Protein AF-A0A815UYR4-F1 (afdb_monomer_lite)

Radius of gyration: 14.96 Å; chains: 1; bounding box: 42×39×32 Å

InterPro domains:
  IPR002048 EF-hand domain [PS50222] (48-83)
  IPR011992 EF-hand domain pair [SSF47473] (14-141)

Foldseek 3Di:
DPDPQCLPLVDDLPQCLLVNQVSVCVVVVVQKAALVRQVVSVVVNVPPDPDDSSVLQVLLVQLVPRIHGSLSVLLCSLLVVVQDDLLRSLLRNVSSVVSNCVRVVDPVVCRRQHPVLPPVPPSDHDSVSSSVSQCPPCSNVVSSPVSD

Secondary structure (DSSP, 8-state):
------------TTT-HHHHHHHHHHH-TTSEEEHHHHHHHHHHTT---SS-HHHHHHHH-TT-SSEEEHHHHHTHHHHHTT-SSHHHHHHHHHHHHHHHHHHH--TTTTTTTTGGG-SS-SSS--HHHHHHHHHH-HHHHHHHHH--

Sequence (148 aa):
MPKKGRTNMNLTPNGEIREWHTDFLRQYPSDTLDKKTFIDYYQKLHLHDEADITEIFDRININDDSTIDFNELLLLIPIRKKLGNLEQRLTFLFNLWDDSERWTNLSKRTNLFNISYDISDDKKLSKQEFVNGCINDPVICGLLVRCC

Structure (mmCIF, N/CA/C/O backbone):
data_AF-A0A815UYR4-F1
#
_entry.id   AF-A0A815UYR4-F1
#
loop_
_atom_site.group_PDB
_atom_site.id
_atom_site.type_symbol
_atom_site.label_atom_id
_atom_site.label_alt_id
_atom_site.label_comp_id
_atom_site.label_asym_id
_atom_site.label_entity_id
_atom_site.label_seq_id
_atom_site.pdbx_PDB_ins_code
_atom_site.Cartn_x
_atom_site.Cartn_y
_atom_site.Cartn_z
_atom_site.occupancy
_atom_site.B_iso_or_equiv
_atom_site.auth_seq_id
_atom_site.auth_comp_id
_atom_site.auth_asym_id
_atom_site.auth_atom_id
_atom_site.pdbx_PDB_model_num
ATOM 1 N N . MET A 1 1 ? -14.796 25.283 11.474 1.00 30.20 1 MET A N 1
ATOM 2 C CA . MET A 1 1 ? -15.426 24.307 10.557 1.00 30.20 1 MET A CA 1
ATOM 3 C C . MET A 1 1 ? -14.424 23.195 10.296 1.00 30.20 1 MET A C 1
ATOM 5 O O . MET A 1 1 ? -13.318 23.534 9.883 1.00 30.20 1 MET A O 1
ATOM 9 N N . PRO A 1 2 ? -14.729 21.917 10.578 1.00 31.84 2 PRO A N 1
ATOM 10 C CA . PRO A 1 2 ? -13.804 20.841 10.252 1.00 31.84 2 PRO A CA 1
ATOM 11 C C . PRO A 1 2 ? -13.718 20.764 8.727 1.00 31.84 2 PRO A C 1
ATOM 13 O O . PRO A 1 2 ? -14.732 20.600 8.046 1.00 31.84 2 PRO A O 1
ATOM 16 N N . LYS A 1 3 ? -12.519 20.973 8.180 1.00 33.84 3 LYS A N 1
ATOM 17 C CA . LYS A 1 3 ? -12.268 20.743 6.759 1.00 33.84 3 LYS A CA 1
ATOM 18 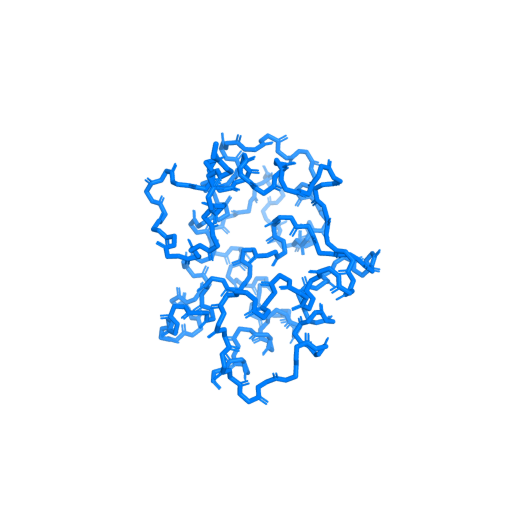C C . LYS A 1 3 ? -12.576 19.266 6.519 1.00 33.84 3 LYS A C 1
ATOM 20 O O . LYS A 1 3 ? -11.937 18.425 7.143 1.00 33.84 3 LYS A O 1
ATOM 25 N N . LYS A 1 4 ? -13.584 18.961 5.691 1.00 41.88 4 LYS A N 1
ATOM 26 C CA . LYS A 1 4 ? -13.822 17.599 5.195 1.00 41.88 4 LYS A CA 1
ATOM 27 C C . LYS A 1 4 ? -12.475 17.093 4.677 1.00 41.88 4 LYS A C 1
ATOM 29 O O . LYS A 1 4 ? -11.961 17.662 3.714 1.00 41.88 4 LYS A O 1
ATOM 34 N N . GLY A 1 5 ? -11.879 16.123 5.372 1.00 44.59 5 GLY A N 1
ATOM 35 C CA . GLY A 1 5 ? -10.638 15.495 4.935 1.00 44.59 5 GLY A CA 1
ATOM 36 C C . GLY A 1 5 ? -10.832 15.022 3.503 1.00 44.59 5 GLY A C 1
ATOM 37 O O . GLY A 1 5 ? -11.915 14.541 3.157 1.00 44.59 5 GLY A O 1
ATOM 38 N N . ARG A 1 6 ? -9.835 15.232 2.642 1.00 51.44 6 ARG A N 1
ATOM 39 C CA . ARG A 1 6 ? -9.878 14.714 1.277 1.00 51.44 6 ARG A CA 1
ATOM 40 C C . ARG A 1 6 ? -9.928 13.183 1.373 1.00 51.44 6 ARG A C 1
ATOM 42 O O . ARG A 1 6 ? -8.900 12.532 1.463 1.00 51.44 6 ARG A O 1
ATOM 49 N N . THR A 1 7 ? -11.124 12.600 1.327 1.00 51.81 7 THR A N 1
ATOM 50 C CA . THR A 1 7 ? -11.337 11.162 1.074 1.00 51.81 7 THR A CA 1
ATOM 51 C C . THR A 1 7 ? -11.135 10.833 -0.407 1.00 51.81 7 THR A C 1
ATOM 53 O O . THR A 1 7 ? -11.397 9.727 -0.862 1.00 51.81 7 THR A O 1
ATOM 56 N N . ASN A 1 8 ? -10.709 11.813 -1.205 1.00 49.06 8 ASN A N 1
ATOM 57 C CA . ASN A 1 8 ? -10.708 11.700 -2.643 1.00 49.06 8 ASN A CA 1
ATOM 58 C C . ASN A 1 8 ? -9.393 11.076 -3.115 1.00 49.06 8 ASN A C 1
ATOM 60 O O . ASN A 1 8 ? -8.425 11.780 -3.381 1.00 49.06 8 ASN A O 1
ATOM 64 N N . MET A 1 9 ? -9.381 9.754 -3.275 1.00 54.12 9 MET A N 1
ATOM 65 C CA . MET A 1 9 ? -8.299 8.985 -3.908 1.00 54.12 9 MET A CA 1
ATOM 66 C C . MET A 1 9 ? -8.218 9.252 -5.438 1.00 54.12 9 MET A C 1
ATOM 68 O O . MET A 1 9 ? -7.792 8.406 -6.225 1.00 54.12 9 MET A O 1
ATOM 72 N N . ASN A 1 10 ? -8.639 10.439 -5.903 1.00 51.59 10 ASN A N 1
ATOM 73 C CA . ASN A 1 10 ? -8.503 10.944 -7.279 1.00 51.59 10 ASN A CA 1
ATOM 74 C C . ASN A 1 10 ? -7.053 11.370 -7.574 1.00 51.59 10 ASN A C 1
ATOM 76 O O . ASN A 1 10 ? -6.815 12.376 -8.231 1.00 51.59 10 ASN A O 1
ATOM 80 N N . LEU A 1 11 ? -6.086 10.608 -7.070 1.00 55.19 11 LEU A N 1
ATOM 81 C CA . LEU A 1 11 ? -4.684 10.989 -7.046 1.00 55.19 11 LEU A CA 1
ATOM 82 C C . LEU A 1 11 ? -4.117 10.920 -8.453 1.00 55.19 11 LEU A C 1
ATOM 84 O O . LEU A 1 11 ? -4.114 9.863 -9.092 1.00 55.19 11 LEU A O 1
ATOM 88 N N . THR A 1 12 ? -3.657 12.050 -8.961 1.00 50.56 12 THR A N 1
ATOM 89 C CA . THR A 1 12 ? -2.738 12.053 -10.093 1.00 50.56 12 THR A CA 1
ATOM 90 C C . THR A 1 12 ? -1.313 12.025 -9.535 1.00 50.56 12 THR A C 1
ATOM 92 O O . THR A 1 12 ? -1.054 12.688 -8.536 1.00 50.56 12 THR A O 1
ATOM 95 N N . PRO A 1 13 ? -0.367 11.278 -10.134 1.00 51.78 13 PRO A N 1
ATOM 96 C CA . PRO A 1 13 ? 1.026 11.220 -9.663 1.00 51.78 13 PRO A CA 1
ATOM 97 C C . PRO A 1 13 ? 1.798 12.556 -9.719 1.00 51.78 13 PRO A C 1
ATOM 99 O O . PRO A 1 13 ? 3.008 12.572 -9.552 1.00 51.78 13 PRO A O 1
ATOM 102 N N . ASN A 1 14 ? 1.139 13.690 -9.974 1.00 51.84 14 ASN A N 1
ATOM 103 C CA . ASN A 1 14 ? 1.782 14.992 -10.121 1.00 51.84 14 ASN A CA 1
ATOM 104 C C . ASN A 1 14 ? 1.876 15.719 -8.765 1.00 51.84 14 ASN A C 1
ATOM 106 O O . ASN A 1 14 ? 1.324 16.805 -8.600 1.00 51.84 14 ASN A O 1
ATOM 110 N N . GLY A 1 15 ? 2.571 15.118 -7.791 1.00 56.62 15 GLY A N 1
ATOM 111 C CA . GLY A 1 15 ? 2.968 15.782 -6.538 1.00 56.62 15 GLY A CA 1
ATOM 112 C C . GLY A 1 15 ? 1.929 15.807 -5.409 1.00 56.62 15 GLY A C 1
ATOM 113 O O . GLY A 1 15 ? 2.146 16.463 -4.390 1.00 56.62 15 GLY A O 1
ATOM 114 N N . GLU A 1 16 ? 0.813 15.089 -5.545 1.00 71.69 16 GLU A N 1
ATOM 115 C CA . GLU A 1 16 ? -0.271 15.085 -4.547 1.00 71.69 16 GLU A CA 1
ATOM 116 C C . GLU A 1 16 ? -0.057 14.061 -3.413 1.00 71.69 16 GLU A C 1
ATOM 118 O O . GLU A 1 16 ? -0.704 14.159 -2.369 1.00 71.69 16 GLU A O 1
ATOM 123 N N . ILE A 1 17 ? 0.872 13.106 -3.568 1.00 75.31 17 ILE A N 1
ATOM 124 C CA . ILE A 1 17 ? 1.106 12.026 -2.588 1.00 75.31 17 ILE A CA 1
ATOM 125 C C . ILE A 1 17 ? 1.507 12.588 -1.224 1.00 75.31 17 ILE A C 1
ATOM 127 O O . ILE A 1 17 ? 1.003 12.136 -0.200 1.00 75.31 17 ILE A O 1
ATOM 131 N N . ARG A 1 18 ? 2.366 13.615 -1.196 1.00 76.12 18 ARG A N 1
ATOM 132 C CA . ARG A 1 18 ? 2.809 14.256 0.050 1.00 76.12 18 ARG A CA 1
ATOM 133 C C . ARG A 1 18 ? 1.652 14.903 0.807 1.00 76.12 18 ARG A C 1
ATOM 135 O O . ARG A 1 18 ? 1.568 14.790 2.030 1.00 76.12 18 ARG A O 1
ATOM 142 N N . GLU A 1 19 ? 0.771 15.602 0.095 1.00 78.69 19 GLU A N 1
ATOM 143 C CA .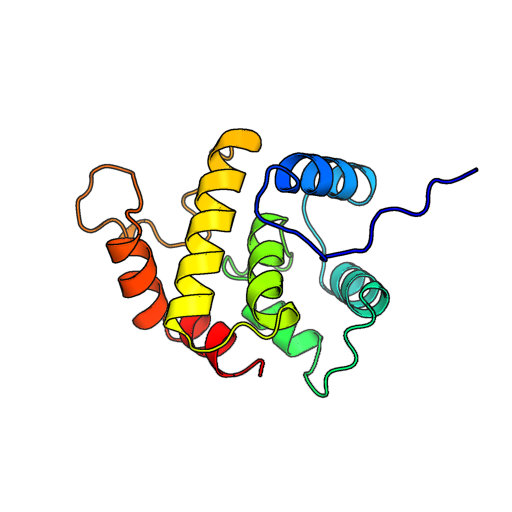 GLU A 1 19 ? -0.420 16.201 0.704 1.00 78.69 19 GLU A CA 1
ATOM 144 C C . GLU A 1 19 ? -1.366 15.118 1.215 1.00 78.69 19 GLU A C 1
ATOM 146 O O . GLU A 1 19 ? -1.906 15.249 2.312 1.00 78.69 19 GLU A O 1
ATOM 151 N N . TRP A 1 20 ? -1.506 14.026 0.463 1.00 79.50 20 TRP A N 1
ATOM 152 C CA . TRP A 1 20 ? -2.332 12.901 0.869 1.00 79.50 20 TRP A CA 1
ATOM 153 C C . TRP A 1 20 ? -1.786 12.198 2.111 1.00 79.50 20 TRP A C 1
ATOM 155 O O . TRP A 1 20 ? -2.551 11.967 3.041 1.00 79.50 20 TRP A O 1
ATOM 165 N N . HIS A 1 21 ? -0.475 11.951 2.188 1.00 82.31 21 HIS A N 1
ATOM 166 C CA . HIS A 1 21 ? 0.157 11.384 3.384 1.00 82.31 21 HIS A CA 1
ATOM 167 C C . HIS A 1 21 ? 0.019 12.318 4.583 1.00 82.31 21 HIS A C 1
ATOM 169 O O . HIS A 1 21 ? -0.327 11.890 5.678 1.00 82.31 21 HIS A O 1
ATOM 175 N N . THR A 1 22 ? 0.185 13.623 4.365 1.00 82.69 22 THR A N 1
ATOM 176 C CA . THR A 1 22 ? -0.026 14.626 5.416 1.00 82.69 22 THR A CA 1
ATOM 177 C C . THR A 1 22 ? -1.467 14.597 5.937 1.00 82.69 22 THR A C 1
ATOM 179 O O . THR A 1 22 ? -1.693 14.645 7.146 1.00 82.69 22 THR A O 1
ATOM 182 N N . ASP A 1 23 ? -2.459 14.521 5.050 1.00 83.44 23 ASP A N 1
ATOM 183 C CA . ASP A 1 23 ? -3.873 14.436 5.429 1.00 83.44 23 ASP A CA 1
ATOM 184 C C . ASP A 1 23 ? -4.243 13.079 6.041 1.00 83.44 23 ASP A C 1
ATOM 186 O O . ASP A 1 23 ? -5.133 13.018 6.897 1.00 83.44 23 ASP A O 1
ATOM 190 N N . PHE A 1 24 ? -3.557 12.011 5.634 1.00 84.44 24 PHE A N 1
ATOM 191 C CA . PHE A 1 24 ? -3.661 10.683 6.223 1.00 84.44 24 PHE A CA 1
ATOM 192 C C . PHE A 1 24 ? -3.159 10.704 7.666 1.00 84.44 24 PHE A C 1
ATOM 194 O O . PHE A 1 24 ? -3.945 10.427 8.563 1.00 84.44 24 PHE A O 1
ATOM 201 N N . LEU A 1 25 ? -1.935 11.176 7.920 1.00 86.62 25 LEU A N 1
ATOM 202 C CA . LEU A 1 25 ? -1.361 11.304 9.266 1.00 86.62 25 LEU A CA 1
ATOM 203 C C . LEU A 1 25 ? -2.175 12.218 10.189 1.00 86.62 25 LEU A C 1
ATOM 205 O O . LEU A 1 25 ? -2.271 11.974 11.390 1.00 86.62 25 LEU A O 1
ATOM 209 N N . ARG A 1 26 ? -2.801 13.272 9.648 1.00 86.44 26 ARG A N 1
ATOM 210 C CA . ARG A 1 26 ? -3.711 14.135 10.424 1.00 86.44 26 ARG A CA 1
ATOM 211 C C . ARG A 1 26 ? -4.941 13.388 10.937 1.00 86.44 26 ARG A C 1
ATOM 213 O O . ARG A 1 26 ? -5.457 13.744 11.992 1.00 86.44 26 ARG A O 1
ATOM 220 N N . GLN A 1 27 ? -5.444 12.424 10.170 1.00 85.88 27 GLN A N 1
ATOM 221 C CA . GLN A 1 27 ? -6.626 11.633 10.525 1.00 85.88 27 GLN A CA 1
ATOM 222 C C . GLN A 1 27 ? -6.257 10.351 11.279 1.00 85.88 27 GLN A C 1
ATOM 224 O O . GLN A 1 27 ? -7.015 9.921 12.146 1.00 85.88 27 GLN A O 1
ATOM 229 N N . TYR A 1 28 ? -5.087 9.790 10.980 1.00 87.94 28 TYR A N 1
ATOM 230 C CA . TYR A 1 28 ? -4.573 8.517 11.471 1.00 87.94 28 TYR A CA 1
ATOM 231 C C . TYR A 1 28 ? -3.120 8.701 11.941 1.00 87.94 28 TYR A C 1
ATOM 233 O O . TYR A 1 28 ? -2.181 8.362 11.219 1.00 87.94 28 TYR A O 1
ATOM 241 N N . PRO A 1 29 ? -2.898 9.260 13.148 1.00 88.69 29 PRO A N 1
ATOM 242 C CA . PRO A 1 29 ? -1.552 9.584 13.632 1.00 88.69 29 PRO A CA 1
ATOM 243 C C . PRO A 1 29 ? -0.625 8.375 13.820 1.00 88.69 29 PRO A C 1
ATOM 245 O O . PRO A 1 29 ? 0.583 8.558 13.941 1.00 88.69 29 PRO A O 1
ATOM 248 N N . SER A 1 30 ? -1.179 7.159 13.864 1.00 87.25 30 SER A N 1
ATOM 249 C CA . SER A 1 30 ? -0.434 5.895 13.899 1.00 87.25 30 SER A CA 1
ATOM 250 C C . SER A 1 30 ? 0.280 5.567 12.586 1.00 87.25 30 SER A C 1
ATOM 252 O O . SER A 1 30 ? 1.118 4.673 12.590 1.00 87.25 30 SER A O 1
ATOM 254 N N . ASP A 1 31 ? -0.045 6.262 11.487 1.00 86.81 31 ASP A N 1
ATOM 255 C CA . ASP A 1 31 ? 0.393 5.933 10.119 1.00 86.81 31 ASP A CA 1
ATOM 256 C C . ASP A 1 31 ? -0.114 4.566 9.618 1.00 86.81 31 ASP A C 1
ATOM 258 O O . ASP A 1 31 ? 0.323 4.073 8.582 1.00 86.81 31 ASP A O 1
ATOM 262 N N . THR A 1 32 ? -1.065 3.967 10.339 1.00 90.12 32 THR A N 1
ATOM 263 C CA . THR A 1 32 ? -1.644 2.655 10.038 1.00 90.12 32 THR A CA 1
ATOM 264 C C . THR A 1 32 ? -3.142 2.615 10.338 1.00 90.12 32 THR A C 1
ATOM 266 O O . THR A 1 32 ? -3.640 3.350 11.199 1.00 90.12 32 THR A O 1
ATOM 269 N N . LEU A 1 33 ? -3.866 1.744 9.636 1.00 92.38 33 LEU A N 1
ATOM 270 C CA . LEU A 1 33 ? -5.286 1.460 9.835 1.00 92.38 33 LEU A CA 1
ATOM 271 C C . LEU A 1 33 ? -5.469 0.008 10.278 1.00 92.38 33 LEU A C 1
ATOM 273 O O . LEU A 1 33 ? -5.136 -0.905 9.531 1.00 92.38 33 LEU A O 1
ATOM 277 N N . ASP A 1 34 ? -6.058 -0.232 11.448 1.00 94.31 34 ASP A N 1
ATOM 278 C CA . ASP A 1 34 ? -6.522 -1.582 11.788 1.00 94.31 34 ASP A CA 1
ATOM 279 C C . ASP A 1 34 ? -7.710 -2.006 10.902 1.00 94.31 34 ASP A C 1
ATOM 281 O O . ASP A 1 34 ? -8.321 -1.186 10.210 1.00 94.31 34 ASP A O 1
ATOM 285 N N . LYS A 1 35 ? -8.080 -3.290 10.933 1.00 92.12 35 LYS A N 1
ATOM 286 C CA . LYS A 1 35 ? -9.153 -3.843 10.084 1.00 92.12 35 LYS A CA 1
ATOM 287 C C . LYS A 1 35 ? -10.473 -3.084 10.190 1.00 92.12 35 LYS A C 1
ATOM 289 O O . LYS A 1 35 ? -11.120 -2.812 9.181 1.00 92.12 35 LYS A O 1
ATOM 294 N N . LYS A 1 36 ? -10.866 -2.692 11.403 1.00 92.31 36 LYS A N 1
ATOM 295 C CA . LYS A 1 36 ? -12.108 -1.945 11.636 1.00 92.31 36 LYS A CA 1
ATOM 296 C C . LYS A 1 36 ? -12.032 -0.547 11.018 1.00 92.31 36 LYS A C 1
ATOM 298 O O . LYS A 1 36 ? -12.944 -0.129 10.310 1.00 92.31 36 LYS A O 1
ATOM 303 N N . THR A 1 37 ? -10.934 0.156 11.264 1.00 92.19 37 THR A N 1
ATOM 304 C CA . THR A 1 37 ? -10.691 1.513 10.769 1.00 92.19 37 THR A CA 1
ATOM 305 C C . THR A 1 37 ? -10.546 1.524 9.252 1.00 92.19 37 THR A C 1
ATOM 307 O O . THR A 1 37 ? -11.036 2.444 8.597 1.00 92.19 37 THR A O 1
ATOM 310 N N . PHE A 1 38 ? -9.928 0.489 8.683 1.00 90.69 38 PHE A N 1
ATOM 311 C CA . PHE A 1 38 ? -9.832 0.293 7.245 1.00 90.69 38 PHE A CA 1
ATOM 312 C C . PHE A 1 38 ? -11.207 0.102 6.608 1.00 90.69 38 PHE A C 1
ATOM 314 O O . PHE A 1 38 ? -11.484 0.752 5.607 1.00 90.69 38 PHE A O 1
ATOM 321 N N . ILE A 1 39 ? -12.094 -0.714 7.188 1.00 87.19 39 ILE A N 1
ATOM 322 C CA . ILE A 1 39 ? -13.464 -0.877 6.673 1.00 87.19 39 ILE A CA 1
ATOM 323 C C . ILE A 1 39 ? -14.190 0.475 6.648 1.00 87.19 39 ILE A C 1
ATOM 325 O O . ILE A 1 39 ? -14.737 0.859 5.613 1.00 87.19 39 ILE A O 1
ATOM 329 N N . ASP A 1 40 ? -14.128 1.240 7.741 1.00 86.06 40 ASP A N 1
ATOM 330 C CA . ASP A 1 40 ? -14.732 2.577 7.816 1.00 86.06 40 ASP A CA 1
ATOM 331 C C . ASP A 1 40 ? -14.107 3.553 6.803 1.00 86.06 40 ASP A C 1
ATOM 333 O O . ASP A 1 40 ? -14.795 4.398 6.223 1.00 86.06 40 ASP A O 1
ATOM 337 N N . TYR A 1 41 ? -12.789 3.472 6.603 1.00 85.44 41 TYR A N 1
ATOM 338 C CA . TYR A 1 41 ? -12.060 4.255 5.608 1.00 85.44 41 TYR A CA 1
ATOM 339 C C . TYR A 1 41 ? -12.516 3.897 4.190 1.00 85.44 41 TYR A C 1
ATOM 341 O O . TYR A 1 41 ? -12.904 4.784 3.433 1.00 85.44 41 TYR A O 1
ATOM 349 N N . TYR A 1 42 ? -12.546 2.606 3.860 1.00 79.94 42 TYR A N 1
ATOM 350 C CA . TYR A 1 42 ? -12.899 2.073 2.548 1.00 79.94 42 TYR A CA 1
ATOM 351 C C . TYR A 1 42 ? -14.354 2.392 2.177 1.00 79.94 42 TYR A C 1
ATOM 353 O O . TYR A 1 42 ? -14.630 2.847 1.068 1.00 79.94 42 TYR A O 1
ATOM 361 N N . GLN A 1 43 ? -15.288 2.284 3.127 1.00 78.81 43 GLN A N 1
ATOM 362 C CA . GLN A 1 43 ? -16.691 2.672 2.929 1.00 78.81 43 GLN A CA 1
ATOM 363 C C . GLN A 1 43 ? -16.854 4.166 2.602 1.00 78.81 43 GLN A C 1
ATOM 365 O O . GLN A 1 43 ? -17.657 4.529 1.740 1.00 78.81 43 GLN A O 1
ATOM 370 N N . LYS A 1 44 ? -16.066 5.051 3.232 1.00 77.00 44 LYS A N 1
ATOM 371 C CA . LYS A 1 44 ? -16.072 6.502 2.938 1.00 77.00 44 LYS A CA 1
ATOM 372 C C . LYS A 1 44 ? -15.532 6.839 1.550 1.00 77.00 44 LYS A C 1
ATOM 374 O O . LYS A 1 44 ? -15.787 7.938 1.056 1.00 77.00 44 LYS A O 1
ATOM 379 N N . LEU A 1 45 ? -14.790 5.927 0.923 1.00 69.75 45 LEU A N 1
ATOM 380 C CA . LEU A 1 45 ? -14.346 6.080 -0.462 1.00 69.75 45 LEU A CA 1
ATOM 381 C C . LEU A 1 45 ? -15.477 5.816 -1.469 1.00 69.75 45 LEU A C 1
ATOM 383 O O . LEU A 1 45 ? -15.268 6.039 -2.662 1.00 69.75 45 LEU A O 1
ATOM 387 N N . HIS A 1 46 ? -16.660 5.381 -1.005 1.00 66.06 46 HIS A N 1
ATOM 388 C CA . HIS A 1 46 ? -17.808 5.005 -1.837 1.00 66.06 46 HIS A CA 1
ATOM 389 C C . HIS A 1 46 ? -17.442 3.974 -2.917 1.00 66.06 46 HIS A C 1
ATOM 391 O O . HIS A 1 46 ? -17.995 3.987 -4.018 1.00 66.06 46 HIS A O 1
ATOM 397 N N . LEU A 1 47 ? -16.493 3.088 -2.600 1.00 62.78 47 LEU A N 1
ATOM 398 C CA . LEU A 1 47 ? -16.100 1.956 -3.432 1.00 62.78 47 LEU A CA 1
ATOM 399 C C . LEU A 1 47 ? -17.179 0.877 -3.285 1.00 62.78 47 LEU A C 1
ATOM 401 O O . LEU A 1 47 ? -17.057 -0.056 -2.499 1.00 62.78 47 LEU A O 1
ATOM 405 N N . HIS A 1 48 ? -18.303 1.090 -3.966 1.00 53.16 48 HIS A N 1
ATOM 406 C CA . HIS A 1 48 ? -19.387 0.121 -4.086 1.00 53.16 48 HIS A CA 1
ATOM 407 C C . HIS A 1 48 ? -19.024 -0.909 -5.162 1.00 53.16 48 HIS A C 1
ATOM 409 O O . HIS A 1 48 ? -19.625 -0.910 -6.233 1.00 53.16 48 HIS A O 1
ATOM 415 N N . ASP A 1 49 ? -18.019 -1.739 -4.898 1.00 58.41 49 ASP A N 1
ATOM 416 C CA . ASP A 1 49 ? -17.758 -2.935 -5.702 1.00 58.41 49 ASP A CA 1
ATOM 417 C C . ASP A 1 49 ? -18.272 -4.177 -4.948 1.00 58.41 49 ASP A C 1
ATOM 419 O O . ASP A 1 49 ? -18.417 -4.161 -3.726 1.00 58.41 49 ASP A O 1
ATOM 423 N N . GLU A 1 50 ? -18.566 -5.259 -5.675 1.00 54.72 50 GLU A N 1
ATOM 424 C CA . GLU A 1 50 ? -19.030 -6.550 -5.122 1.00 54.72 50 GLU A CA 1
ATOM 425 C C . GLU A 1 50 ? -17.947 -7.292 -4.310 1.00 54.72 50 GLU A C 1
ATOM 427 O O . GLU A 1 50 ? -18.192 -8.378 -3.784 1.00 54.72 50 GLU A O 1
ATOM 432 N N . ALA A 1 51 ? -16.741 -6.724 -4.219 1.00 64.44 51 ALA A N 1
ATOM 433 C CA . ALA A 1 51 ? -15.602 -7.314 -3.535 1.00 64.44 51 ALA A CA 1
ATOM 434 C C . ALA A 1 51 ? -15.735 -7.215 -2.007 1.00 64.44 51 ALA A C 1
ATOM 436 O O . ALA A 1 51 ? -16.093 -6.171 -1.456 1.00 64.44 51 ALA A O 1
ATOM 437 N N . ASP A 1 52 ? -15.390 -8.298 -1.311 1.00 80.38 52 ASP A N 1
ATOM 438 C CA . ASP A 1 52 ? -15.370 -8.319 0.148 1.00 80.38 52 ASP A CA 1
ATOM 439 C C . ASP A 1 52 ? -14.241 -7.410 0.667 1.00 80.38 52 ASP A C 1
ATOM 441 O O . ASP A 1 52 ? -13.055 -7.648 0.433 1.00 80.38 52 ASP A O 1
ATOM 445 N N . ILE A 1 53 ? -14.607 -6.347 1.391 1.00 83.69 53 ILE A N 1
ATOM 446 C CA . ILE A 1 53 ? -13.668 -5.382 1.989 1.00 83.69 53 ILE A CA 1
ATOM 447 C C . ILE A 1 53 ? -12.672 -6.092 2.921 1.00 83.69 53 ILE A C 1
ATOM 449 O O . ILE A 1 53 ? -11.517 -5.679 3.029 1.00 83.69 53 ILE A O 1
ATOM 453 N N . THR A 1 54 ? -13.103 -7.174 3.571 1.00 86.44 54 THR A N 1
ATOM 454 C CA . THR A 1 54 ? -12.259 -8.024 4.418 1.00 86.44 54 THR A CA 1
ATOM 455 C C . THR A 1 54 ? -11.184 -8.714 3.587 1.00 86.44 54 THR A C 1
ATOM 457 O O . THR A 1 54 ? -10.016 -8.685 3.958 1.00 86.44 54 THR A O 1
ATOM 460 N N . GLU A 1 55 ? -11.564 -9.285 2.443 1.00 84.31 55 GLU A N 1
ATOM 461 C CA . GLU A 1 55 ? -10.629 -9.931 1.520 1.00 84.31 55 GLU A CA 1
ATOM 462 C C . GLU A 1 55 ? -9.645 -8.915 0.934 1.00 84.31 55 GLU A C 1
ATOM 464 O O . GLU A 1 55 ? -8.465 -9.213 0.775 1.00 84.31 55 GLU A O 1
ATOM 469 N N . ILE A 1 56 ? -10.104 -7.693 0.648 1.00 84.56 56 ILE A N 1
ATOM 470 C CA . ILE A 1 56 ? -9.225 -6.607 0.208 1.00 84.56 56 ILE A CA 1
ATOM 471 C C . ILE A 1 56 ? -8.208 -6.275 1.295 1.00 84.56 56 ILE A C 1
ATOM 473 O O . ILE A 1 56 ? -7.025 -6.218 0.978 1.00 84.56 56 ILE A O 1
ATOM 477 N N . PHE A 1 57 ? -8.644 -6.092 2.547 1.00 88.44 57 PHE A N 1
ATOM 478 C CA . PHE A 1 57 ? -7.746 -5.847 3.680 1.00 88.44 57 PHE A CA 1
ATOM 479 C C . PHE A 1 57 ? -6.674 -6.934 3.769 1.00 88.44 57 PHE A C 1
ATOM 481 O O . PHE A 1 57 ? -5.486 -6.627 3.752 1.00 88.44 57 PHE A O 1
ATOM 488 N N . ASP A 1 58 ? -7.092 -8.201 3.784 1.00 87.31 58 ASP A N 1
ATOM 489 C CA . ASP A 1 58 ? -6.180 -9.334 3.939 1.00 87.31 58 ASP A CA 1
ATOM 490 C C . ASP A 1 58 ? -5.201 -9.447 2.746 1.00 87.31 58 ASP A C 1
ATOM 492 O O . ASP A 1 58 ? -4.086 -9.930 2.909 1.00 87.31 58 ASP A O 1
ATOM 496 N N . ARG A 1 59 ? -5.575 -8.969 1.548 1.00 83.38 59 ARG A N 1
ATOM 497 C CA . ARG A 1 59 ? -4.703 -8.974 0.358 1.00 83.38 59 ARG A CA 1
ATOM 498 C C . ARG A 1 59 ? -3.735 -7.801 0.262 1.00 83.38 59 ARG A C 1
ATOM 500 O O . ARG A 1 59 ? -2.709 -7.951 -0.394 1.00 83.38 59 ARG A O 1
ATOM 507 N N . ILE A 1 60 ? -4.089 -6.629 0.790 1.00 84.75 60 ILE A N 1
ATOM 508 C CA . ILE A 1 60 ? -3.217 -5.444 0.730 1.00 84.75 60 ILE A CA 1
ATOM 509 C C . ILE A 1 60 ? -2.308 -5.322 1.958 1.00 84.75 60 ILE A C 1
ATOM 511 O O . ILE A 1 60 ? -1.367 -4.545 1.899 1.00 84.75 60 ILE A O 1
ATOM 515 N N . ASN A 1 61 ? -2.584 -6.070 3.032 1.00 87.06 61 ASN A N 1
ATOM 516 C CA . ASN A 1 61 ? -1.730 -6.233 4.212 1.00 87.06 61 ASN A CA 1
ATOM 517 C C . ASN A 1 61 ? -0.535 -7.142 3.866 1.00 87.06 61 ASN A C 1
ATOM 519 O O . ASN A 1 61 ? -0.537 -8.336 4.167 1.00 87.06 61 ASN A O 1
ATOM 523 N N . ILE A 1 62 ? 0.447 -6.610 3.141 1.00 82.38 62 ILE A N 1
ATOM 524 C CA . ILE A 1 62 ? 1.535 -7.405 2.554 1.00 82.38 62 ILE A CA 1
ATOM 525 C C . ILE A 1 62 ? 2.516 -7.881 3.620 1.00 82.38 62 ILE A C 1
ATOM 527 O O . ILE A 1 62 ? 3.078 -8.971 3.502 1.00 82.38 62 ILE A O 1
ATOM 531 N N . ASN A 1 63 ? 2.728 -7.073 4.657 1.00 82.50 63 ASN A N 1
ATOM 532 C CA . ASN A 1 63 ? 3.653 -7.405 5.736 1.00 82.50 63 ASN A CA 1
ATOM 533 C C . ASN A 1 63 ? 3.015 -8.279 6.844 1.00 82.50 63 ASN A C 1
ATOM 535 O O . ASN A 1 63 ? 3.721 -8.688 7.767 1.00 82.50 63 ASN A O 1
ATOM 539 N N . ASP A 1 64 ? 1.713 -8.565 6.731 1.00 85.62 64 ASP A N 1
ATOM 540 C CA . ASP A 1 64 ? 0.890 -9.331 7.673 1.00 85.62 64 ASP A CA 1
ATOM 541 C C . ASP A 1 64 ? 0.931 -8.809 9.127 1.00 85.62 64 ASP A C 1
ATOM 543 O O . ASP A 1 64 ? 0.858 -9.572 10.092 1.00 85.62 64 ASP A O 1
ATOM 547 N N . ASP A 1 65 ? 1.031 -7.489 9.320 1.00 88.81 65 ASP A N 1
ATOM 548 C CA . ASP A 1 65 ? 1.120 -6.871 10.655 1.00 88.81 65 ASP A CA 1
ATOM 549 C C . ASP A 1 65 ? -0.245 -6.558 11.303 1.00 88.81 65 ASP A C 1
ATOM 551 O O . ASP A 1 65 ? -0.326 -5.983 12.392 1.00 88.81 65 ASP A O 1
ATOM 555 N N . SER A 1 66 ? -1.330 -7.017 10.669 1.00 91.75 66 SER A N 1
ATOM 556 C CA . SER A 1 66 ? -2.734 -6.776 11.044 1.00 91.75 66 SER A CA 1
ATOM 557 C C . SER A 1 66 ? -3.180 -5.313 10.942 1.00 91.75 66 SER A C 1
ATOM 559 O O . SER A 1 66 ? -4.261 -4.958 11.435 1.00 91.75 66 SER A O 1
ATOM 561 N N . THR A 1 67 ? -2.393 -4.466 10.285 1.00 92.81 67 THR A N 1
ATOM 562 C CA . THR A 1 67 ? -2.734 -3.085 9.962 1.00 92.81 67 THR A CA 1
ATOM 563 C C . THR A 1 67 ? -2.394 -2.774 8.507 1.00 92.81 67 THR A C 1
ATOM 565 O O . THR A 1 67 ? -1.681 -3.522 7.863 1.00 92.81 67 THR A O 1
ATOM 568 N N . ILE A 1 68 ? -2.970 -1.699 7.969 1.00 90.38 68 ILE A N 1
ATOM 569 C CA . ILE A 1 68 ? -2.654 -1.188 6.634 1.00 90.38 68 ILE A CA 1
ATOM 570 C C . ILE A 1 68 ? -1.931 0.138 6.785 1.00 90.38 68 ILE A C 1
ATOM 572 O O . ILE A 1 68 ? -2.529 1.110 7.264 1.00 90.38 68 ILE A O 1
ATOM 576 N N . ASP A 1 69 ? -0.679 0.201 6.358 1.00 87.69 69 ASP A N 1
ATOM 577 C CA . ASP A 1 69 ? 0.071 1.450 6.306 1.00 87.69 69 ASP A CA 1
ATOM 578 C C . ASP A 1 69 ? -0.257 2.286 5.054 1.00 87.69 69 ASP A C 1
ATOM 580 O O 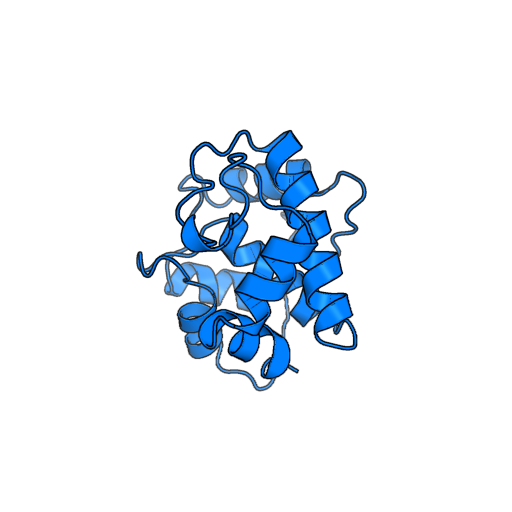. ASP A 1 69 ? -0.988 1.885 4.139 1.00 87.69 69 ASP A O 1
ATOM 584 N N . PHE A 1 70 ? 0.264 3.511 5.002 1.00 84.44 70 PHE A N 1
ATOM 585 C CA . PHE A 1 70 ? 0.016 4.396 3.865 1.00 84.44 70 PHE A CA 1
ATOM 586 C C . PHE A 1 70 ? 0.513 3.830 2.522 1.00 84.44 70 PHE A C 1
ATOM 588 O O . PHE A 1 70 ? -0.078 4.124 1.482 1.00 84.44 70 PHE A O 1
ATOM 595 N N . ASN A 1 71 ? 1.577 3.026 2.515 1.00 81.06 71 ASN A N 1
ATOM 596 C CA . ASN A 1 71 ? 2.118 2.439 1.292 1.00 81.06 71 ASN A CA 1
ATOM 597 C C . ASN A 1 71 ? 1.272 1.264 0.803 1.00 81.06 71 ASN A C 1
ATOM 599 O O . ASN A 1 71 ? 1.064 1.139 -0.404 1.00 81.06 71 ASN A O 1
ATOM 603 N N . GLU A 1 72 ? 0.742 0.451 1.713 1.00 85.94 72 GLU A N 1
ATOM 604 C CA . GLU A 1 72 ? -0.228 -0.604 1.403 1.00 85.94 72 GLU A CA 1
ATOM 605 C C . GLU A 1 72 ? -1.518 -0.012 0.829 1.00 85.94 72 GLU A C 1
ATOM 607 O O . GLU A 1 72 ? -2.059 -0.524 -0.151 1.00 85.94 72 GLU A O 1
ATOM 612 N N . LEU A 1 73 ? -1.964 1.151 1.322 1.00 84.94 73 LEU A N 1
ATOM 613 C CA . LEU A 1 73 ? -3.099 1.870 0.726 1.00 84.94 73 LEU A CA 1
ATOM 614 C C . LEU A 1 73 ? -2.865 2.296 -0.729 1.00 84.94 73 LEU A C 1
ATOM 616 O O . LEU A 1 73 ? -3.835 2.413 -1.486 1.00 84.94 73 LEU A O 1
ATOM 620 N N . LEU A 1 74 ? -1.614 2.519 -1.155 1.00 83.19 74 LEU A N 1
ATOM 621 C CA . LEU A 1 74 ? -1.309 2.898 -2.542 1.00 83.19 74 LEU A CA 1
ATOM 622 C C . LEU A 1 74 ? -1.680 1.779 -3.535 1.00 83.19 74 LEU A C 1
ATOM 624 O O . LEU A 1 74 ? -2.038 2.082 -4.679 1.00 83.19 74 LEU A O 1
ATOM 628 N N . LEU A 1 75 ? -1.687 0.512 -3.092 1.00 82.31 75 LEU A N 1
ATOM 629 C CA . LEU A 1 75 ? -2.105 -0.655 -3.888 1.00 82.31 75 LEU A CA 1
ATOM 630 C C . LEU A 1 75 ? -3.546 -0.542 -4.401 1.00 82.31 75 LEU A C 1
ATOM 632 O O . LEU A 1 75 ? -3.880 -1.091 -5.452 1.00 82.31 75 LEU A O 1
ATOM 636 N N . LEU A 1 76 ? -4.399 0.207 -3.698 1.00 81.31 76 LEU A N 1
ATOM 637 C CA . LEU A 1 76 ? -5.800 0.399 -4.070 1.00 81.31 76 LEU A CA 1
ATOM 638 C C . LEU A 1 76 ? -5.991 1.379 -5.232 1.00 81.31 76 LEU A C 1
ATOM 640 O O . LEU A 1 76 ? -7.038 1.365 -5.879 1.00 81.31 76 LEU A O 1
ATOM 644 N N . ILE A 1 77 ? -5.012 2.237 -5.537 1.00 80.75 77 ILE A N 1
ATOM 645 C CA . ILE A 1 77 ? -5.192 3.307 -6.530 1.00 80.75 77 ILE A CA 1
ATOM 646 C C . ILE A 1 77 ? -5.308 2.767 -7.963 1.00 80.75 77 ILE A C 1
ATOM 648 O O . ILE A 1 77 ? -6.245 3.182 -8.653 1.00 80.75 77 ILE A O 1
ATOM 652 N N . PRO A 1 78 ? -4.430 1.861 -8.449 1.00 78.44 78 PRO A N 1
ATOM 653 C CA . PRO A 1 78 ? -4.594 1.251 -9.770 1.00 78.44 78 PRO A CA 1
ATOM 654 C C . PRO A 1 78 ? -5.939 0.538 -9.937 1.00 78.44 78 PRO A C 1
ATOM 656 O O . PRO A 1 78 ? -6.559 0.645 -10.998 1.00 78.44 78 PRO A O 1
ATOM 659 N N . ILE A 1 79 ? -6.382 -0.142 -8.872 1.00 76.00 79 ILE A N 1
ATOM 660 C CA . ILE A 1 79 ? -7.652 -0.871 -8.791 1.00 76.00 79 ILE A CA 1
ATOM 661 C C . ILE A 1 79 ? -8.816 0.119 -8.926 1.00 76.00 79 ILE A C 1
ATOM 663 O O . ILE A 1 79 ? -9.607 0.032 -9.862 1.00 76.00 79 ILE A O 1
ATOM 667 N N . ARG A 1 80 ? -8.847 1.158 -8.081 1.00 74.25 80 ARG A N 1
ATOM 668 C CA . ARG A 1 80 ? -9.874 2.213 -8.102 1.00 74.25 80 ARG A CA 1
ATOM 669 C C . ARG A 1 80 ? -9.941 2.951 -9.433 1.00 74.25 80 ARG A C 1
ATOM 671 O O . ARG A 1 80 ? -11.023 3.289 -9.908 1.00 74.25 80 ARG A O 1
ATOM 678 N N . LYS A 1 81 ? -8.788 3.251 -10.032 1.00 74.25 81 LYS A N 1
ATOM 679 C CA . LYS A 1 81 ? -8.717 3.938 -11.327 1.00 74.25 81 LYS A CA 1
ATOM 680 C C . LYS A 1 81 ? -9.178 3.061 -12.491 1.00 74.25 81 LYS A C 1
ATOM 682 O O . LYS A 1 81 ? -9.222 3.570 -13.609 1.00 74.25 81 LYS A O 1
ATOM 687 N N . LYS A 1 82 ? -9.488 1.778 -12.245 1.00 74.69 82 LYS A N 1
ATOM 688 C CA . LYS A 1 82 ? -9.795 0.772 -13.268 1.00 74.69 82 LYS A CA 1
ATOM 689 C C . LYS A 1 82 ? -8.769 0.836 -14.401 1.00 74.69 82 LYS A C 1
ATOM 691 O O . LYS A 1 82 ? -9.120 0.795 -15.579 1.00 74.69 82 LYS A O 1
ATOM 696 N N . LEU A 1 83 ? -7.491 1.014 -14.031 1.00 75.38 83 LEU A N 1
ATOM 697 C CA . LEU A 1 83 ? -6.395 1.034 -15.000 1.00 75.38 83 LEU A CA 1
ATOM 698 C C . LEU A 1 83 ? -6.409 -0.288 -15.761 1.00 75.38 83 LEU A C 1
ATOM 700 O O . LEU A 1 83 ? -6.776 -1.308 -15.183 1.00 75.38 83 LEU A O 1
ATOM 704 N N . GLY A 1 84 ? -6.051 -0.255 -17.043 1.00 78.56 84 GLY A N 1
ATOM 705 C CA . GLY A 1 84 ? -6.307 -1.349 -17.977 1.00 78.56 84 GLY A CA 1
ATOM 706 C C . GLY A 1 84 ? -5.589 -2.653 -17.626 1.00 78.56 84 GLY A C 1
ATOM 707 O O . GLY A 1 84 ? -5.953 -3.354 -16.685 1.00 78.56 84 GLY A O 1
ATOM 708 N N . ASN A 1 85 ? -4.605 -3.043 -18.427 1.00 84.88 85 ASN A N 1
ATOM 709 C CA . ASN A 1 85 ? -3.940 -4.330 -18.224 1.00 84.88 85 ASN A CA 1
ATOM 710 C C . ASN A 1 85 ? -2.985 -4.311 -17.007 1.00 84.88 85 ASN A C 1
ATOM 712 O O . ASN A 1 85 ? -2.665 -3.257 -16.450 1.00 84.88 85 ASN A O 1
ATOM 716 N N . LEU A 1 86 ? -2.521 -5.496 -16.596 1.00 83.44 86 LEU A N 1
ATOM 717 C CA . LEU A 1 86 ? -1.620 -5.665 -15.450 1.00 83.44 86 LEU A CA 1
ATOM 718 C C . LEU A 1 86 ? -0.346 -4.811 -15.569 1.00 83.44 86 LEU A C 1
ATOM 720 O O . LEU A 1 86 ? 0.060 -4.176 -14.602 1.00 83.44 86 LEU A O 1
ATOM 724 N N . GLU A 1 87 ? 0.253 -4.729 -16.757 1.00 84.19 87 GLU A N 1
ATOM 725 C CA . GLU A 1 87 ? 1.465 -3.935 -16.994 1.00 84.19 87 GLU A CA 1
ATOM 726 C C . GLU A 1 87 ? 1.234 -2.431 -16.767 1.00 84.19 87 GLU A C 1
ATOM 728 O O . GLU A 1 87 ? 2.078 -1.748 -16.180 1.00 84.19 87 GLU A O 1
ATOM 733 N N . GLN A 1 88 ? 0.076 -1.908 -17.180 1.00 85.94 88 GLN A N 1
ATOM 734 C CA . GLN A 1 88 ? -0.319 -0.518 -16.933 1.00 85.94 88 GLN A CA 1
ATOM 735 C C . GLN A 1 88 ? -0.526 -0.252 -15.441 1.00 85.94 88 GLN A C 1
ATOM 737 O O . GLN A 1 88 ? -0.095 0.790 -14.944 1.00 85.94 88 GLN A O 1
ATOM 742 N N . ARG A 1 89 ? -1.143 -1.197 -14.719 1.00 85.19 89 ARG A N 1
ATOM 743 C CA . ARG A 1 89 ? -1.324 -1.116 -13.260 1.00 85.19 89 ARG A CA 1
ATOM 744 C C . ARG A 1 89 ? 0.020 -1.102 -12.545 1.00 85.19 89 ARG A C 1
ATOM 746 O O . ARG A 1 89 ? 0.263 -0.196 -11.757 1.00 85.19 89 ARG A O 1
ATOM 753 N N . LEU A 1 90 ? 0.906 -2.038 -12.880 1.00 84.62 90 LEU A N 1
ATOM 754 C CA . LEU A 1 90 ? 2.251 -2.132 -12.310 1.00 84.62 90 LEU A CA 1
ATOM 755 C C . LEU A 1 90 ? 3.100 -0.904 -12.642 1.00 84.62 90 LEU A C 1
ATOM 757 O O . LEU A 1 90 ? 3.749 -0.352 -11.764 1.00 84.62 90 LEU A O 1
ATOM 761 N N . THR A 1 91 ? 3.057 -0.416 -13.883 1.00 84.31 91 THR A N 1
ATOM 762 C CA . THR A 1 91 ? 3.777 0.806 -14.270 1.00 84.31 91 THR A CA 1
ATOM 763 C C . THR A 1 91 ? 3.282 2.022 -13.492 1.00 84.31 91 THR A C 1
ATOM 765 O O . THR A 1 91 ? 4.089 2.827 -13.033 1.00 84.31 91 THR A O 1
ATOM 768 N N . PHE A 1 92 ? 1.964 2.177 -13.343 1.00 84.69 92 PHE A N 1
ATOM 769 C CA . PHE A 1 92 ? 1.397 3.277 -12.568 1.00 84.69 92 PHE A CA 1
ATOM 770 C C . PHE A 1 92 ? 1.829 3.204 -11.106 1.00 84.69 92 PHE A C 1
ATOM 772 O O . PHE A 1 92 ? 2.229 4.207 -10.525 1.00 84.69 92 PHE A O 1
ATOM 779 N N . LEU A 1 93 ? 1.757 2.007 -10.539 1.00 82.31 93 LEU A N 1
ATOM 780 C CA . LEU A 1 93 ? 2.076 1.734 -9.152 1.00 82.31 93 LEU A CA 1
ATOM 781 C C . LEU A 1 93 ? 3.567 1.959 -8.855 1.00 82.31 93 LEU A C 1
ATOM 783 O O . LEU A 1 93 ? 3.892 2.615 -7.873 1.00 82.31 93 LEU A O 1
ATOM 787 N N . PHE A 1 94 ? 4.455 1.554 -9.769 1.00 81.44 94 PHE A N 1
ATOM 788 C CA . PHE A 1 94 ? 5.880 1.882 -9.711 1.00 81.44 94 PHE A CA 1
ATOM 789 C C . PHE A 1 94 ? 6.121 3.392 -9.663 1.00 81.44 94 PHE A C 1
ATOM 791 O O . PHE A 1 94 ? 6.829 3.874 -8.790 1.00 81.44 94 PHE A O 1
ATOM 798 N N . ASN A 1 95 ? 5.510 4.153 -10.577 1.00 80.88 95 ASN A N 1
ATOM 799 C CA . ASN A 1 95 ? 5.695 5.606 -10.623 1.00 80.88 95 ASN A CA 1
ATOM 800 C C . ASN A 1 95 ? 5.153 6.292 -9.362 1.00 80.88 95 ASN A C 1
ATOM 802 O O . ASN A 1 95 ? 5.731 7.260 -8.879 1.00 80.88 95 ASN A O 1
ATOM 806 N N . LEU A 1 96 ? 4.029 5.795 -8.844 1.00 78.12 96 LEU A N 1
ATOM 807 C CA . LEU A 1 96 ? 3.422 6.278 -7.613 1.00 78.12 96 LEU A CA 1
ATOM 808 C C . LEU A 1 96 ? 4.331 6.009 -6.403 1.00 78.12 96 LEU A C 1
ATOM 810 O O . LEU A 1 96 ? 4.459 6.865 -5.533 1.00 78.12 96 LEU A O 1
ATOM 814 N N . TRP A 1 97 ? 4.990 4.851 -6.366 1.00 74.06 97 TRP A N 1
ATOM 815 C CA . TRP A 1 97 ? 5.949 4.508 -5.317 1.00 74.06 97 TRP A CA 1
ATOM 816 C C . TRP A 1 97 ? 7.288 5.231 -5.435 1.00 74.06 97 TRP A C 1
ATOM 818 O O . TRP A 1 97 ? 7.814 5.677 -4.420 1.00 74.06 97 TRP A O 1
ATOM 828 N N . ASP A 1 98 ? 7.825 5.406 -6.642 1.00 74.75 98 ASP A N 1
ATOM 829 C CA . ASP A 1 98 ? 9.041 6.205 -6.857 1.00 74.75 98 ASP A CA 1
ATOM 830 C C . ASP A 1 98 ? 8.825 7.664 -6.426 1.00 74.75 98 ASP A C 1
ATOM 832 O O . ASP A 1 98 ? 9.711 8.283 -5.838 1.00 74.75 98 ASP A O 1
ATOM 836 N N . ASP A 1 99 ? 7.629 8.219 -6.654 1.00 72.25 99 ASP A N 1
ATOM 837 C CA . ASP A 1 99 ? 7.286 9.551 -6.152 1.00 72.25 99 ASP A CA 1
ATOM 838 C C . ASP A 1 99 ? 7.072 9.543 -4.629 1.00 72.25 99 ASP A C 1
ATOM 840 O O . ASP A 1 99 ? 7.597 10.421 -3.947 1.00 72.25 99 ASP A O 1
ATOM 844 N N . SER A 1 100 ? 6.385 8.545 -4.051 1.00 66.56 100 SER A N 1
ATOM 845 C CA . SER A 1 100 ? 6.208 8.481 -2.590 1.00 66.56 100 SER A CA 1
ATOM 846 C C . SER A 1 100 ? 7.549 8.441 -1.853 1.00 66.56 100 SER A C 1
ATOM 848 O O . SER A 1 100 ? 7.723 9.189 -0.890 1.00 66.56 100 SER A O 1
ATOM 850 N N . GLU A 1 101 ? 8.520 7.669 -2.350 1.00 66.00 101 GLU A N 1
ATOM 851 C CA . GLU A 1 101 ? 9.871 7.570 -1.792 1.00 66.00 101 GLU A CA 1
ATOM 852 C C . GLU A 1 101 ? 10.550 8.938 -1.670 1.00 66.00 101 GLU A C 1
ATOM 854 O O . GLU A 1 101 ? 11.124 9.265 -0.626 1.00 66.00 101 GLU A O 1
ATOM 859 N N . ARG A 1 102 ? 10.451 9.761 -2.720 1.00 66.44 102 ARG A N 1
ATOM 860 C CA . ARG A 1 102 ? 11.076 11.091 -2.762 1.00 66.44 102 ARG A CA 1
ATOM 861 C C . ARG A 1 102 ? 10.552 12.021 -1.672 1.00 66.4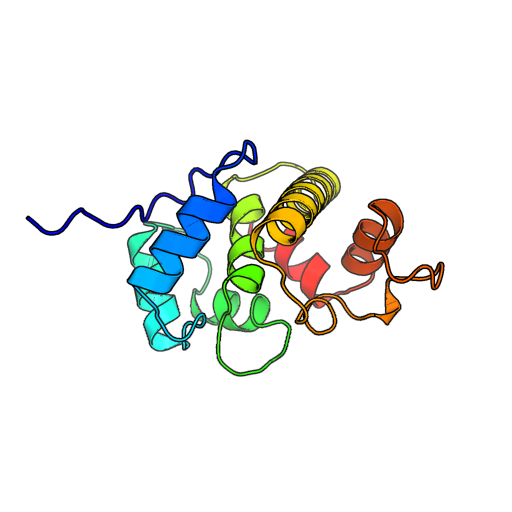4 102 ARG A C 1
ATOM 863 O O . ARG A 1 102 ? 11.251 12.966 -1.306 1.00 66.44 102 ARG A O 1
ATOM 870 N N . TRP A 1 103 ? 9.344 11.781 -1.158 1.00 59.09 103 TRP A N 1
ATOM 871 C CA . TRP A 1 103 ? 8.652 12.719 -0.272 1.00 59.09 103 TRP A CA 1
ATOM 872 C C . TRP A 1 103 ? 8.461 12.239 1.163 1.00 59.09 103 TRP A C 1
ATOM 874 O O . TRP A 1 103 ? 8.364 13.085 2.053 1.00 59.09 103 TRP A O 1
ATOM 884 N N . THR A 1 104 ? 8.395 10.933 1.413 1.00 55.47 104 THR A N 1
ATOM 885 C CA . THR A 1 104 ? 8.064 10.390 2.743 1.00 55.47 104 THR A CA 1
ATOM 886 C C . THR A 1 104 ? 9.286 9.927 3.542 1.00 55.47 104 THR A C 1
ATOM 888 O O . THR A 1 104 ? 9.148 9.655 4.732 1.00 55.47 104 THR A O 1
ATOM 891 N N . ASN A 1 105 ? 10.485 9.896 2.938 1.00 54.41 105 ASN A N 1
ATOM 892 C CA . ASN A 1 105 ? 11.749 9.498 3.582 1.00 54.41 105 ASN A CA 1
ATOM 893 C C . ASN A 1 105 ? 11.609 8.174 4.371 1.00 54.41 105 ASN A C 1
ATOM 895 O O . ASN A 1 105 ? 11.946 8.066 5.552 1.00 54.41 105 ASN A O 1
ATOM 899 N N . LEU A 1 106 ? 11.022 7.170 3.713 1.00 49.06 106 LEU A N 1
ATOM 900 C CA . LEU A 1 106 ? 10.672 5.877 4.293 1.00 49.06 106 LEU A CA 1
ATOM 901 C C . LEU A 1 106 ? 11.874 4.927 4.309 1.00 49.06 106 LEU A C 1
ATOM 903 O O . LEU A 1 106 ? 12.039 4.086 3.429 1.00 49.06 106 LEU A O 1
ATOM 907 N N . SER A 1 107 ? 12.635 4.933 5.399 1.00 43.38 107 SER A N 1
ATOM 908 C CA . SER A 1 107 ? 13.559 3.839 5.751 1.00 43.38 107 SER A CA 1
ATOM 909 C C . SER A 1 107 ? 12.867 2.465 5.908 1.00 43.38 107 SER A C 1
ATOM 911 O O . SER A 1 107 ? 13.537 1.467 6.139 1.00 43.38 107 SER A O 1
ATOM 913 N N . LYS A 1 108 ? 11.530 2.400 5.786 1.00 49.22 108 LYS A N 1
ATOM 914 C CA . LYS A 1 108 ? 10.686 1.190 5.851 1.00 49.22 108 LYS A CA 1
ATOM 915 C C . LYS A 1 108 ? 10.596 0.418 4.519 1.00 49.22 108 LYS A C 1
ATOM 917 O O . LYS A 1 108 ? 9.890 -0.583 4.439 1.00 49.22 108 LYS A O 1
ATOM 922 N N . ARG A 1 109 ? 11.314 0.883 3.485 1.00 51.56 109 ARG A N 1
ATOM 923 C CA . ARG A 1 109 ? 11.317 0.388 2.093 1.00 51.56 109 ARG A CA 1
ATOM 924 C C . ARG A 1 109 ? 11.489 -1.133 1.937 1.00 51.56 109 ARG A C 1
ATOM 926 O O . ARG A 1 109 ? 11.080 -1.681 0.925 1.00 51.56 109 ARG A O 1
ATOM 933 N N . THR A 1 110 ? 12.071 -1.812 2.920 1.00 49.06 110 THR A N 1
ATOM 934 C CA . THR A 1 110 ? 12.445 -3.232 2.852 1.00 49.06 110 THR A CA 1
ATOM 935 C C . THR A 1 110 ? 11.323 -4.231 3.136 1.00 49.06 110 THR A C 1
ATOM 937 O O . THR A 1 110 ? 11.527 -5.418 2.898 1.00 49.06 110 THR A O 1
ATOM 940 N N . ASN A 1 111 ? 10.169 -3.797 3.654 1.00 52.81 111 ASN A N 1
ATOM 941 C CA . ASN A 1 111 ? 9.191 -4.741 4.218 1.00 52.81 111 ASN A CA 1
ATOM 942 C C . ASN A 1 111 ? 7.988 -5.051 3.317 1.00 52.81 111 ASN A C 1
ATOM 944 O O . ASN A 1 111 ? 7.294 -6.024 3.578 1.00 52.81 111 ASN A O 1
ATOM 948 N N . LEU A 1 112 ? 7.736 -4.245 2.282 1.00 56.28 112 LEU A N 1
ATOM 949 C CA . LEU A 1 112 ? 6.530 -4.353 1.450 1.00 56.28 112 LEU A CA 1
ATOM 950 C C . LEU A 1 112 ? 6.785 -5.105 0.143 1.00 56.28 112 LEU A C 1
ATOM 952 O O . LEU A 1 112 ? 6.076 -6.042 -0.195 1.00 56.28 112 LEU A O 1
ATOM 956 N N . PHE A 1 113 ? 7.843 -4.725 -0.570 1.00 59.97 113 PHE A N 1
ATOM 957 C CA . PHE A 1 113 ? 8.371 -5.500 -1.684 1.00 59.97 113 PHE A CA 1
ATOM 958 C C . PHE A 1 113 ? 9.687 -6.066 -1.214 1.00 59.97 113 PHE A C 1
ATOM 960 O O . PHE A 1 113 ? 10.582 -5.326 -0.804 1.00 59.97 113 PHE A O 1
ATOM 967 N N . ASN A 1 114 ? 9.741 -7.390 -1.172 1.00 58.88 114 ASN A N 1
ATOM 968 C CA . ASN A 1 114 ? 10.864 -8.103 -0.607 1.00 58.88 114 ASN A CA 1
ATOM 969 C C . ASN A 1 114 ? 12.160 -7.615 -1.276 1.00 58.88 114 ASN A C 1
ATOM 971 O O . ASN A 1 114 ? 12.215 -7.467 -2.499 1.00 58.88 114 ASN A O 1
ATOM 975 N N . ILE A 1 115 ? 13.210 -7.393 -0.476 1.00 52.12 115 ILE A N 1
ATOM 976 C CA . ILE A 1 115 ? 14.566 -7.072 -0.960 1.00 52.12 115 ILE A CA 1
ATOM 977 C C . ILE A 1 115 ? 14.998 -8.074 -2.046 1.00 52.12 115 ILE A C 1
ATOM 979 O O . ILE A 1 115 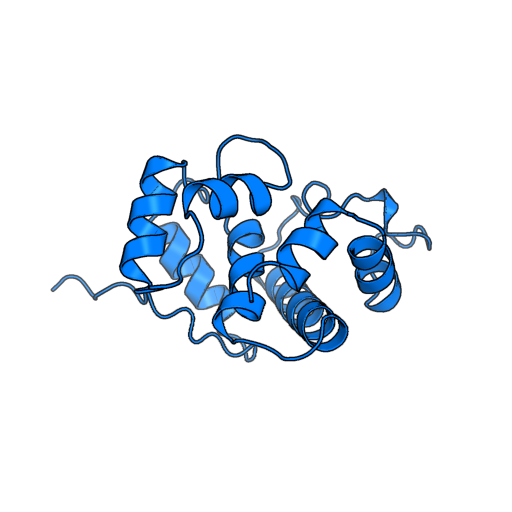? 15.764 -7.733 -2.935 1.00 52.12 115 ILE A O 1
ATOM 983 N N . SER A 1 116 ? 14.432 -9.287 -2.039 1.00 54.62 116 SER A N 1
ATOM 984 C CA . SER A 1 116 ? 14.616 -10.299 -3.081 1.00 54.62 116 SER A CA 1
ATOM 985 C C . SER A 1 116 ? 14.247 -9.879 -4.512 1.00 54.62 116 SER A C 1
ATOM 987 O O . SER A 1 116 ? 14.526 -10.645 -5.430 1.00 54.62 116 SER A O 1
ATOM 989 N N . TYR A 1 117 ? 13.561 -8.753 -4.730 1.00 68.69 117 TYR A N 1
ATOM 990 C CA . TYR A 1 117 ? 13.280 -8.261 -6.084 1.00 68.69 117 TYR A CA 1
ATOM 991 C C . TYR A 1 117 ? 14.415 -7.417 -6.668 1.00 68.69 117 TYR A C 1
ATOM 993 O O . TYR A 1 117 ? 14.488 -7.305 -7.889 1.00 68.69 117 TYR A O 1
ATOM 1001 N N . ASP A 1 118 ? 15.287 -6.845 -5.834 1.00 71.00 118 ASP A N 1
ATOM 1002 C CA . ASP A 1 118 ? 16.518 -6.187 -6.281 1.00 71.00 118 ASP A CA 1
ATOM 1003 C C . ASP A 1 118 ? 17.531 -7.270 -6.673 1.00 71.00 118 ASP A C 1
ATOM 1005 O O . ASP A 1 118 ? 18.321 -7.762 -5.868 1.00 71.00 118 ASP A O 1
ATOM 1009 N N . ILE A 1 119 ? 17.430 -7.714 -7.924 1.00 75.12 119 ILE A N 1
ATOM 1010 C CA . ILE A 1 119 ? 18.289 -8.754 -8.499 1.00 75.12 119 ILE A CA 1
ATOM 1011 C C . ILE A 1 119 ? 19.686 -8.181 -8.764 1.00 75.12 119 ILE A C 1
ATOM 1013 O O . ILE A 1 119 ? 20.670 -8.924 -8.773 1.00 75.12 119 ILE A O 1
ATOM 1017 N N . SER A 1 120 ? 19.770 -6.875 -9.013 1.00 78.06 120 SER A N 1
ATOM 1018 C CA . SER A 1 120 ? 21.018 -6.175 -9.290 1.00 78.06 120 SER A CA 1
ATOM 1019 C C . SER A 1 120 ? 21.891 -5.938 -8.051 1.00 78.06 120 SER A C 1
ATOM 1021 O O . SER A 1 120 ? 23.090 -5.703 -8.216 1.00 78.06 120 SER A O 1
ATOM 1023 N N . ASP A 1 121 ? 21.316 -6.043 -6.846 1.00 74.94 121 ASP A N 1
ATOM 1024 C CA . ASP A 1 121 ? 21.941 -5.726 -5.549 1.00 74.94 121 ASP A CA 1
ATOM 1025 C C . ASP A 1 121 ? 22.488 -4.283 -5.500 1.00 74.94 121 ASP A C 1
ATOM 1027 O O . ASP A 1 121 ? 23.461 -3.967 -4.807 1.00 74.94 121 ASP A O 1
ATOM 1031 N N . ASP A 1 122 ? 21.870 -3.371 -6.262 1.00 77.88 122 ASP A N 1
ATOM 1032 C CA . ASP A 1 122 ? 22.243 -1.953 -6.297 1.00 77.88 122 ASP A CA 1
ATOM 1033 C C . ASP A 1 122 ? 21.543 -1.128 -5.198 1.00 77.88 122 ASP A C 1
ATOM 1035 O O . ASP A 1 122 ? 21.790 0.080 -5.051 1.00 77.88 122 ASP A O 1
ATOM 1039 N N . LYS A 1 123 ? 20.730 -1.802 -4.374 1.00 70.31 123 LYS A N 1
ATOM 1040 C CA . LYS A 1 123 ? 19.890 -1.267 -3.295 1.00 70.31 123 LYS A CA 1
ATOM 1041 C C . LYS A 1 123 ? 18.795 -0.337 -3.798 1.00 70.31 123 LYS A C 1
ATOM 1043 O O . LYS A 1 123 ? 18.277 0.485 -3.032 1.00 70.31 123 LYS A O 1
ATOM 1048 N N . LYS A 1 124 ? 18.445 -0.436 -5.075 1.00 71.25 124 LYS A N 1
ATOM 1049 C CA . LYS A 1 124 ? 17.330 0.255 -5.709 1.00 71.25 124 LYS A CA 1
ATOM 1050 C C . LYS A 1 124 ? 16.463 -0.788 -6.386 1.00 71.25 124 LYS A C 1
ATOM 1052 O O . LYS A 1 124 ? 16.885 -1.875 -6.738 1.00 71.25 124 LYS A O 1
ATOM 1057 N N . LEU A 1 125 ? 15.199 -0.436 -6.560 1.00 74.69 125 LEU A N 1
ATOM 1058 C CA . LEU A 1 125 ? 14.283 -1.279 -7.301 1.00 74.69 125 LEU A CA 1
ATOM 1059 C C . LEU A 1 125 ? 14.021 -0.608 -8.639 1.00 74.69 125 LEU A C 1
ATOM 1061 O O . L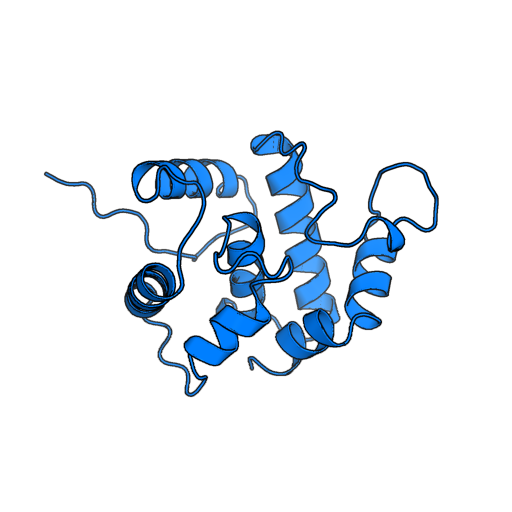EU A 1 125 ? 13.298 0.389 -8.706 1.00 74.69 125 LEU A O 1
ATOM 1065 N N . SER A 1 126 ? 14.641 -1.106 -9.706 1.00 80.75 126 SER A N 1
ATOM 1066 C CA . SER A 1 126 ? 14.339 -0.614 -11.048 1.00 80.75 126 SER A CA 1
ATOM 1067 C C . SER A 1 126 ? 12.899 -0.962 -11.432 1.00 80.75 126 SER A C 1
ATOM 1069 O O . SER A 1 126 ? 12.300 -1.909 -10.917 1.00 80.75 126 SER A O 1
ATOM 1071 N N . LYS A 1 127 ? 12.330 -0.237 -12.404 1.00 80.62 127 LYS A N 1
ATOM 1072 C CA . LYS A 1 127 ? 10.989 -0.547 -12.929 1.00 80.62 127 LYS A CA 1
ATOM 1073 C C . LYS A 1 127 ? 10.873 -2.010 -13.370 1.00 80.62 127 LYS A C 1
ATOM 1075 O O . LYS A 1 127 ? 9.826 -2.625 -13.198 1.00 80.62 127 LYS A O 1
ATOM 1080 N N . GLN A 1 128 ? 11.930 -2.556 -13.966 1.00 81.56 128 GLN A N 1
ATOM 1081 C CA . GLN A 1 128 ? 11.918 -3.910 -14.508 1.00 81.56 128 GLN A CA 1
ATOM 1082 C C . GLN A 1 128 ? 11.967 -4.967 -13.402 1.00 81.56 128 GLN A C 1
ATOM 1084 O O . GLN A 1 128 ? 11.193 -5.918 -13.448 1.00 81.56 128 GLN A O 1
ATOM 1089 N N . GLU A 1 129 ? 12.812 -4.776 -12.393 1.00 82.62 129 GLU A N 1
ATOM 1090 C CA . GLU A 1 129 ? 12.858 -5.620 -11.192 1.00 82.62 129 GLU A CA 1
ATOM 1091 C C . GLU A 1 129 ? 11.541 -5.589 -10.432 1.00 82.62 129 GLU A C 1
ATOM 1093 O O . GLU A 1 129 ? 10.995 -6.633 -10.089 1.00 82.62 129 GLU A O 1
ATOM 1098 N N . PHE A 1 130 ? 10.977 -4.395 -10.267 1.00 81.62 130 PHE A N 1
ATOM 1099 C CA . PHE A 1 130 ? 9.677 -4.198 -9.654 1.00 81.62 130 PHE A CA 1
ATOM 1100 C C . PHE A 1 130 ? 8.565 -4.970 -10.387 1.00 81.62 130 PHE A C 1
ATOM 1102 O O . PHE A 1 130 ? 7.827 -5.744 -9.775 1.00 81.62 130 PHE A O 1
ATOM 1109 N N . VAL A 1 131 ? 8.453 -4.783 -11.708 1.00 82.00 131 VAL A N 1
ATOM 1110 C CA . VAL A 1 131 ? 7.431 -5.447 -12.532 1.00 82.00 131 VAL A CA 1
ATOM 1111 C C . VAL A 1 131 ? 7.621 -6.962 -12.502 1.00 82.00 131 VAL A C 1
ATOM 1113 O O . VAL A 1 131 ? 6.654 -7.690 -12.283 1.00 82.00 131 VAL A O 1
ATOM 1116 N N . ASN A 1 132 ? 8.853 -7.443 -12.677 1.00 82.62 132 ASN A N 1
ATOM 1117 C CA . ASN A 1 132 ? 9.153 -8.873 -12.663 1.00 82.62 132 ASN A CA 1
ATOM 1118 C C . ASN A 1 132 ? 8.882 -9.498 -11.290 1.00 82.62 132 ASN A C 1
ATOM 1120 O O . ASN A 1 132 ? 8.310 -10.584 -11.228 1.00 82.62 132 ASN A O 1
ATOM 1124 N N . GLY A 1 133 ? 9.252 -8.819 -10.204 1.00 81.19 133 GLY A N 1
ATOM 1125 C CA . GLY A 1 133 ? 8.966 -9.252 -8.838 1.00 81.19 133 GLY A CA 1
ATOM 1126 C C . GLY A 1 133 ? 7.466 -9.392 -8.605 1.00 81.19 133 GLY A C 1
ATOM 1127 O O . GLY A 1 133 ? 6.999 -10.463 -8.235 1.00 81.19 133 GLY A O 1
ATOM 1128 N N . CYS A 1 134 ? 6.690 -8.364 -8.952 1.00 80.94 134 CYS A N 1
ATOM 1129 C CA . CYS A 1 134 ? 5.240 -8.369 -8.760 1.00 80.94 134 CYS A CA 1
ATOM 1130 C C . CYS A 1 134 ? 4.495 -9.382 -9.637 1.00 80.94 134 CYS A C 1
ATOM 1132 O O . CYS A 1 134 ? 3.471 -9.904 -9.212 1.00 80.94 134 CYS A O 1
ATOM 1134 N N . ILE A 1 135 ? 4.967 -9.655 -10.859 1.00 82.75 135 ILE A N 1
ATOM 1135 C CA . ILE A 1 135 ? 4.365 -10.678 -11.732 1.00 82.75 135 ILE A CA 1
ATOM 1136 C C . ILE A 1 135 ? 4.587 -12.082 -11.161 1.00 82.75 135 ILE A C 1
ATOM 1138 O O . ILE A 1 135 ? 3.694 -12.925 -11.253 1.00 82.75 135 ILE A O 1
ATOM 1142 N N . ASN A 1 136 ? 5.768 -12.333 -10.591 1.00 81.56 136 ASN A N 1
ATOM 1143 C CA . ASN A 1 136 ? 6.114 -13.626 -10.003 1.00 81.56 136 ASN A CA 1
ATOM 1144 C C . ASN A 1 136 ? 5.595 -13.791 -8.569 1.00 81.56 136 ASN A C 1
ATOM 1146 O O . ASN A 1 136 ? 5.569 -14.911 -8.064 1.00 81.56 136 ASN A O 1
ATOM 1150 N N . ASP A 1 137 ? 5.163 -12.706 -7.930 1.00 80.81 137 ASP A N 1
ATOM 1151 C CA . ASP A 1 137 ? 4.503 -12.739 -6.635 1.00 80.81 137 ASP A CA 1
ATOM 1152 C C . ASP A 1 137 ? 3.008 -13.062 -6.801 1.00 80.81 137 ASP A C 1
ATOM 1154 O O . ASP A 1 137 ? 2.237 -12.236 -7.302 1.00 80.81 137 ASP A O 1
ATOM 1158 N N . PRO A 1 138 ? 2.556 -14.263 -6.397 1.00 78.50 138 PRO A N 1
ATOM 1159 C CA . PRO A 1 138 ? 1.176 -14.680 -6.611 1.00 78.50 138 PRO A CA 1
ATOM 1160 C C . PRO A 1 138 ? 0.167 -13.845 -5.810 1.00 78.50 138 PRO A C 1
ATOM 1162 O O . PRO A 1 138 ? -1.000 -13.778 -6.211 1.00 78.50 138 PRO A O 1
ATOM 1165 N N . VAL A 1 139 ? 0.590 -13.205 -4.714 1.00 77.56 139 VAL A N 1
ATOM 1166 C CA . VAL A 1 139 ? -0.263 -12.346 -3.883 1.00 77.56 139 VAL A CA 1
ATOM 1167 C C . VAL A 1 139 ? -0.469 -11.012 -4.588 1.00 77.56 139 VAL A C 1
ATOM 1169 O O . VAL A 1 139 ? -1.612 -10.648 -4.876 1.00 77.56 139 VAL A O 1
ATOM 1172 N N . ILE A 1 140 ? 0.616 -10.329 -4.963 1.00 77.62 140 ILE A N 1
ATOM 1173 C CA . ILE A 1 140 ? 0.547 -9.024 -5.642 1.00 77.62 140 ILE A CA 1
ATOM 1174 C C . ILE A 1 140 ? -0.086 -9.155 -7.030 1.00 77.62 140 ILE A C 1
ATOM 1176 O O . ILE A 1 140 ? -0.983 -8.384 -7.385 1.00 77.62 140 ILE A O 1
ATOM 1180 N N . CYS A 1 141 ? 0.325 -10.156 -7.810 1.00 80.25 141 CYS A N 1
ATOM 1181 C CA . CYS A 1 141 ? -0.263 -10.437 -9.117 1.00 80.25 141 CYS A CA 1
ATOM 1182 C C . CYS A 1 141 ? -1.756 -10.772 -8.983 1.00 80.25 141 CYS A C 1
ATOM 1184 O O . CYS A 1 141 ? -2.592 -10.230 -9.708 1.00 80.25 141 CYS A O 1
ATOM 1186 N N . GLY A 1 142 ? -2.118 -11.607 -8.003 1.00 78.06 142 GLY A N 1
ATOM 1187 C CA . GLY A 1 142 ? -3.505 -11.958 -7.711 1.00 78.06 142 GLY A CA 1
ATOM 1188 C C . GLY A 1 142 ? -4.361 -10.744 -7.355 1.00 78.06 142 GLY A C 1
ATOM 1189 O O . GLY A 1 142 ? -5.448 -10.593 -7.913 1.00 78.06 142 GLY A O 1
ATOM 1190 N N . LEU A 1 143 ? -3.862 -9.866 -6.484 1.00 77.88 143 LEU A N 1
ATOM 1191 C CA . LEU A 1 143 ? -4.515 -8.617 -6.088 1.00 77.88 143 LEU A CA 1
ATOM 1192 C C . LEU A 1 143 ? -4.762 -7.707 -7.301 1.00 77.88 143 LEU A C 1
ATOM 1194 O O . LEU A 1 143 ? -5.886 -7.260 -7.533 1.00 77.88 143 LEU A O 1
ATOM 1198 N N . LEU A 1 144 ? -3.729 -7.472 -8.113 1.00 75.56 144 LEU A N 1
ATOM 1199 C CA . LEU A 1 144 ? -3.803 -6.545 -9.242 1.00 75.56 144 LEU A CA 1
ATOM 1200 C C . LEU A 1 144 ? -4.567 -7.095 -10.447 1.00 75.56 144 LEU A C 1
ATOM 1202 O O . LEU A 1 144 ? -4.967 -6.298 -11.292 1.00 75.56 144 LEU A O 1
ATOM 1206 N N . VAL A 1 145 ? -4.779 -8.408 -10.556 1.00 74.25 145 VAL A N 1
ATOM 1207 C CA . VAL A 1 145 ? -5.566 -9.025 -11.639 1.00 74.25 145 VAL A CA 1
ATOM 1208 C C . VAL A 1 145 ? -7.019 -9.269 -11.229 1.00 74.25 145 VAL A C 1
ATOM 1210 O O . VAL A 1 145 ? -7.914 -9.057 -12.044 1.00 74.25 145 VAL A O 1
ATOM 1213 N N . ARG A 1 146 ? -7.281 -9.715 -9.992 1.00 65.19 146 ARG A N 1
ATOM 1214 C CA . ARG A 1 146 ? -8.618 -10.182 -9.574 1.00 65.19 146 ARG A CA 1
ATOM 1215 C C . ARG A 1 146 ? -9.550 -9.098 -9.048 1.00 65.19 146 ARG A C 1
ATOM 1217 O O . ARG A 1 146 ? -10.750 -9.320 -9.067 1.00 65.19 146 ARG A O 1
ATOM 1224 N N . CYS A 1 147 ? -9.047 -7.953 -8.597 1.00 55.56 147 CYS A N 1
ATOM 1225 C CA . CYS A 1 147 ? -9.897 -6.869 -8.091 1.00 55.56 147 CYS A CA 1
ATOM 1226 C C . CYS A 1 147 ? -10.517 -6.001 -9.216 1.00 55.56 147 CYS A C 1
ATOM 1228 O O . CYS A 1 147 ? -10.634 -4.792 -9.049 1.00 55.56 147 CYS A O 1
ATOM 1230 N N . CYS A 1 148 ? -10.854 -6.591 -10.374 1.00 46.72 148 CYS A N 1
ATOM 1231 C CA . CYS A 1 148 ? -11.540 -5.914 -11.488 1.00 46.72 148 CYS A CA 1
ATOM 1232 C C . CYS A 1 148 ? -13.055 -6.076 -11.413 1.00 46.72 148 CYS A C 1
ATOM 1234 O O . CYS A 1 148 ? -13.479 -7.208 -11.096 1.00 46.72 148 CYS A O 1
#

Organism: NCBI:txid392033

pLDDT: mean 73.92, std 14.46, range [30.2, 94.31]